Protein AF-A0A2K0T8J7-F1 (afdb_monomer_lite)

Foldseek 3Di:
DEDEDDLPLVVDPDFSLVVQADADDPVRQVVCCVVDSSSVVVLVVLVVQLPDPPDQEYEYAAAELADHPSLVDPSSLNSLCNHQYYEAEHHWDQGPVRDILQNRVNSLVSQQCCCVRHFQSNQNYAYYHYEYPAQAPPPPPGDGSARNADPNTNPNYNYYHYHSYDHDPPDPVNVVVVVPD

Radius of gyration: 16.44 Å; chains: 1; bounding box: 44×27×53 Å

Secondary structure (DSSP, 8-state):
--------TTS--S-HHHHHHS---HHHHHHHHHH-HHHHHHHHHHHHHHT-TT--EEEEEEE-S---GGGGSHHHHHHHHT-SEEEEEE---B-TT--BTTT-HHHHHHHHTHHHHTGGG-TT--EEEEEEEEEET--TTS--------TTS-TT--EEEEEEE---TT-TTGGGGGG--

Structure (mmCIF, N/CA/C/O backbone):
data_AF-A0A2K0T8J7-F1
#
_entry.id   AF-A0A2K0T8J7-F1
#
loop_
_atom_site.group_PDB
_atom_site.id
_atom_site.type_symbol
_atom_site.label_atom_id
_atom_site.label_alt_id
_atom_site.label_comp_id
_atom_site.label_asym_id
_atom_site.label_entity_id
_atom_site.label_seq_id
_atom_site.pdbx_PDB_ins_code
_atom_site.Cartn_x
_atom_site.Cartn_y
_atom_site.Cartn_z
_atom_site.occupancy
_atom_site.B_iso_or_equiv
_atom_site.auth_seq_id
_atom_site.auth_comp_id
_atom_site.auth_asym_id
_atom_site.auth_atom_id
_atom_site.pdbx_PDB_model_num
ATOM 1 N N . MET A 1 1 ? -17.590 -6.851 2.087 1.00 58.91 1 MET A N 1
ATOM 2 C CA . MET A 1 1 ? -17.240 -7.200 0.693 1.00 58.91 1 MET A CA 1
ATOM 3 C C . MET A 1 1 ? -15.739 -7.366 0.656 1.00 58.91 1 MET A C 1
ATOM 5 O O . MET A 1 1 ? -15.063 -6.436 1.070 1.00 58.91 1 MET A O 1
ATOM 9 N N . ARG A 1 2 ? -15.251 -8.532 0.229 1.00 66.31 2 ARG A N 1
ATOM 10 C CA . ARG A 1 2 ? -13.823 -8.824 0.093 1.00 66.31 2 ARG A CA 1
ATOM 11 C C . ARG A 1 2 ? -13.430 -8.628 -1.365 1.00 66.31 2 ARG A C 1
ATOM 13 O O . ARG A 1 2 ? -14.074 -9.196 -2.243 1.00 66.31 2 ARG A O 1
ATOM 20 N N . LEU A 1 3 ? -12.403 -7.827 -1.603 1.00 68.12 3 LEU A N 1
ATOM 21 C CA . LEU A 1 3 ? -11.823 -7.599 -2.923 1.00 68.12 3 LEU A CA 1
ATOM 22 C C . LEU A 1 3 ? -10.446 -8.258 -2.955 1.00 68.12 3 LEU A C 1
ATOM 24 O O . LEU A 1 3 ? -9.756 -8.203 -1.942 1.00 68.12 3 LEU A O 1
ATOM 28 N N . LYS A 1 4 ? -10.096 -8.899 -4.074 1.00 72.56 4 LYS A N 1
ATOM 29 C CA . LYS A 1 4 ? -8.787 -9.503 -4.361 1.00 72.56 4 LYS A CA 1
ATOM 30 C C . LYS A 1 4 ? -8.375 -9.062 -5.764 1.00 72.56 4 LYS A C 1
ATOM 32 O O . LYS A 1 4 ? -9.218 -9.077 -6.660 1.00 72.56 4 LYS A O 1
ATOM 37 N N . PHE A 1 5 ? -7.109 -8.702 -5.939 1.00 69.31 5 PHE A N 1
ATOM 38 C CA . PHE A 1 5 ? -6.551 -8.241 -7.210 1.00 69.31 5 PHE A CA 1
ATOM 39 C C . PHE A 1 5 ? -5.360 -9.099 -7.624 1.00 69.31 5 PHE A C 1
ATOM 41 O O . PHE A 1 5 ? -4.744 -9.739 -6.780 1.00 69.31 5 PHE A O 1
ATOM 48 N N . ASP A 1 6 ? -5.093 -9.098 -8.924 1.00 73.31 6 ASP A N 1
ATOM 49 C CA . ASP A 1 6 ? -3.909 -9.648 -9.575 1.00 73.31 6 ASP A CA 1
ATOM 50 C C . ASP A 1 6 ? -3.583 -8.690 -10.732 1.00 73.31 6 ASP A C 1
ATOM 52 O O . ASP A 1 6 ? -4.465 -8.351 -11.529 1.00 73.31 6 ASP A O 1
ATOM 56 N N . PHE A 1 7 ? -2.352 -8.182 -10.770 1.00 75.12 7 PHE A N 1
ATOM 57 C CA . PHE A 1 7 ? -1.912 -7.183 -11.747 1.00 75.12 7 PHE A CA 1
ATOM 58 C C . PHE A 1 7 ? -1.086 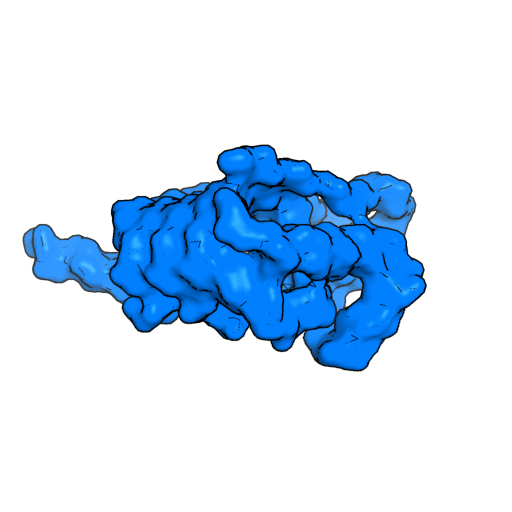-7.779 -12.900 1.00 75.12 7 PHE A C 1
ATOM 60 O O . PHE A 1 7 ? -0.594 -7.016 -13.735 1.00 75.12 7 PHE A O 1
ATOM 67 N N . GLY A 1 8 ? -0.950 -9.110 -12.984 1.00 68.88 8 GLY A N 1
ATOM 68 C CA . GLY A 1 8 ? -0.326 -9.810 -14.116 1.00 68.88 8 GLY A CA 1
ATOM 69 C C . GLY A 1 8 ? 1.159 -9.496 -14.311 1.00 68.88 8 GLY A C 1
ATOM 70 O O . GLY A 1 8 ? 1.627 -9.369 -15.448 1.00 68.88 8 GLY A O 1
ATOM 71 N N . LEU A 1 9 ? 1.890 -9.312 -13.207 1.00 69.75 9 LEU A N 1
ATOM 72 C CA . LEU A 1 9 ? 3.314 -8.948 -13.198 1.00 69.75 9 LEU A CA 1
ATOM 73 C C . LEU A 1 9 ? 4.238 -10.049 -13.748 1.00 69.75 9 LEU A C 1
ATOM 75 O O . LEU A 1 9 ? 5.355 -9.756 -14.162 1.00 69.75 9 LEU A O 1
ATOM 79 N N . ASP A 1 10 ? 3.763 -11.290 -13.788 1.00 60.19 10 ASP A N 1
ATOM 80 C CA . ASP A 1 10 ? 4.442 -12.494 -14.280 1.00 60.19 10 ASP A CA 1
ATOM 81 C C . ASP A 1 10 ? 4.351 -12.684 -15.809 1.00 60.19 10 ASP A C 1
ATOM 83 O O . ASP A 1 10 ? 5.015 -13.548 -16.384 1.00 60.19 10 ASP A O 1
ATOM 87 N N . SER A 1 11 ? 3.537 -11.874 -16.494 1.00 55.16 11 SER A N 1
ATOM 88 C CA . SER A 1 11 ? 3.221 -12.052 -17.919 1.00 55.16 11 SER A CA 1
ATOM 89 C C . SER A 1 11 ? 4.230 -11.426 -18.895 1.00 55.16 11 SER A C 1
ATOM 91 O O . SER A 1 11 ? 4.108 -11.609 -20.112 1.00 55.16 11 SER A O 1
ATOM 93 N N . VAL A 1 12 ? 5.231 -10.693 -18.398 1.00 54.09 12 VAL A N 1
ATOM 94 C CA . VAL A 1 12 ? 6.201 -9.955 -19.222 1.00 54.09 12 VAL A CA 1
ATOM 95 C C . VAL A 1 12 ? 7.562 -10.649 -19.159 1.00 54.09 12 VAL A C 1
ATOM 97 O O . VAL A 1 12 ? 8.096 -10.868 -18.082 1.00 54.09 12 VAL A O 1
ATOM 100 N N . ARG A 1 13 ? 8.136 -10.988 -20.322 1.00 51.84 13 ARG A N 1
ATOM 101 C CA . ARG A 1 13 ? 9.431 -11.692 -20.477 1.00 51.84 13 ARG A CA 1
ATOM 102 C C . ARG A 1 13 ? 10.669 -10.904 -20.005 1.00 51.84 13 ARG A C 1
ATOM 104 O O . ARG A 1 13 ? 11.780 -11.388 -20.200 1.00 51.84 13 ARG A O 1
ATOM 111 N N . ASP A 1 14 ? 10.484 -9.714 -19.448 1.00 57.31 14 ASP A N 1
ATOM 112 C CA . ASP A 1 14 ? 11.571 -8.823 -19.049 1.00 57.31 14 ASP A CA 1
ATOM 113 C C . ASP A 1 14 ? 12.028 -9.129 -17.616 1.00 57.31 14 ASP A C 1
ATOM 115 O O . ASP A 1 14 ? 11.267 -9.673 -16.814 1.00 57.31 14 ASP A O 1
ATOM 119 N N . GLU A 1 15 ? 13.268 -8.758 -17.285 1.00 68.50 15 GLU A N 1
ATOM 120 C CA . GLU A 1 15 ? 13.783 -8.756 -15.912 1.00 68.50 15 GLU A CA 1
ATOM 121 C C . GLU A 1 15 ? 12.819 -7.970 -15.013 1.00 68.50 15 GLU A C 1
ATOM 123 O O . GLU A 1 15 ? 12.751 -6.740 -15.056 1.00 68.50 15 GLU A O 1
ATOM 128 N N . VAL A 1 16 ? 12.019 -8.690 -14.217 1.00 77.19 16 VAL A N 1
ATOM 129 C CA . VAL A 1 16 ? 10.966 -8.108 -13.369 1.00 77.19 16 VAL A CA 1
ATOM 130 C C . VAL A 1 16 ? 11.540 -7.004 -12.480 1.00 77.19 16 VAL A C 1
ATOM 132 O O . VAL A 1 16 ? 10.884 -5.980 -12.282 1.00 77.19 16 VAL A O 1
ATOM 135 N N . SER A 1 17 ? 12.788 -7.159 -12.037 1.00 78.25 17 SER A N 1
ATOM 136 C CA . SER A 1 17 ? 13.547 -6.182 -11.256 1.00 78.25 17 SER A CA 1
ATOM 137 C C . SER A 1 17 ? 13.630 -4.794 -11.895 1.00 78.25 17 SER A C 1
ATOM 139 O O . SER A 1 17 ? 13.568 -3.803 -11.166 1.00 78.25 17 SER A O 1
ATOM 141 N N . VAL A 1 18 ? 13.661 -4.675 -13.226 1.00 83.62 18 VAL A N 1
ATOM 142 C CA . VAL A 1 18 ? 13.712 -3.386 -13.943 1.00 83.62 18 VAL A CA 1
ATOM 143 C C . VAL A 1 18 ? 12.473 -2.542 -13.653 1.00 83.62 18 VAL A C 1
ATOM 145 O O . VAL A 1 18 ? 12.560 -1.323 -13.501 1.00 83.62 18 VAL A O 1
ATOM 148 N N . ASN A 1 19 ? 11.309 -3.177 -13.493 1.00 85.19 19 ASN A N 1
ATOM 149 C CA . ASN A 1 19 ? 10.086 -2.472 -13.108 1.00 85.19 19 ASN A CA 1
ATOM 150 C C . ASN A 1 19 ? 10.176 -1.887 -11.692 1.00 85.19 19 ASN A C 1
ATOM 152 O O . ASN A 1 19 ? 9.472 -0.927 -11.374 1.00 85.19 19 ASN A O 1
ATOM 156 N N . PHE A 1 20 ? 11.040 -2.451 -10.848 1.00 88.00 20 PHE A N 1
ATOM 157 C CA . PHE A 1 20 ? 11.140 -2.163 -9.423 1.00 88.00 20 PHE A CA 1
ATOM 158 C C . PHE A 1 20 ? 12.422 -1.434 -9.002 1.00 88.00 20 PHE A C 1
ATOM 160 O O . PHE A 1 20 ? 12.487 -0.948 -7.873 1.00 88.00 20 PHE A O 1
ATOM 167 N N . GLY A 1 21 ? 13.391 -1.288 -9.906 1.00 85.00 21 GLY A N 1
ATOM 168 C CA . GLY A 1 21 ? 14.712 -0.732 -9.618 1.00 85.00 21 GLY A CA 1
ATOM 169 C C . GLY A 1 21 ? 14.682 0.728 -9.179 1.00 85.00 21 GLY A C 1
ATOM 170 O O . GLY A 1 21 ? 15.250 1.055 -8.144 1.00 85.00 21 GLY A O 1
ATOM 171 N N . ASP A 1 22 ? 13.970 1.592 -9.903 1.00 87.94 22 ASP A N 1
ATOM 172 C CA . ASP A 1 22 ? 14.068 3.039 -9.689 1.00 87.94 22 ASP A CA 1
ATOM 173 C C . ASP A 1 22 ? 13.095 3.588 -8.634 1.00 87.94 22 ASP A C 1
ATOM 175 O O . ASP A 1 22 ? 11.943 3.150 -8.511 1.00 87.94 22 ASP A O 1
ATOM 179 N N . VAL A 1 23 ? 13.553 4.614 -7.909 1.00 90.19 23 VAL A N 1
ATOM 180 C CA . VAL A 1 23 ? 12.692 5.510 -7.124 1.00 90.19 23 VAL A CA 1
ATOM 181 C C . VAL A 1 23 ? 12.028 6.500 -8.077 1.00 90.19 23 VAL A C 1
ATOM 183 O O . VAL A 1 23 ? 12.697 7.121 -8.900 1.00 90.19 23 VAL A O 1
ATOM 186 N N . GLU A 1 24 ? 10.712 6.656 -7.965 1.00 91.44 24 GLU A N 1
ATOM 187 C CA . GLU A 1 24 ? 9.910 7.421 -8.921 1.00 91.44 24 GLU A CA 1
ATOM 188 C C . GLU A 1 24 ? 9.350 8.689 -8.268 1.00 91.44 24 GLU A C 1
ATOM 190 O O . GLU A 1 24 ? 8.818 8.642 -7.157 1.00 91.44 24 GLU A O 1
ATOM 195 N N . ASP A 1 25 ? 9.440 9.818 -8.971 1.00 91.38 25 ASP A N 1
ATOM 196 C CA . ASP A 1 25 ? 8.676 11.022 -8.642 1.00 91.38 25 ASP A CA 1
ATOM 197 C C . ASP A 1 25 ? 7.309 11.025 -9.352 1.00 91.38 25 ASP A C 1
ATOM 199 O O . ASP A 1 25 ? 6.982 10.128 -10.130 1.00 91.38 25 ASP A O 1
ATOM 203 N N . ALA A 1 26 ? 6.497 12.057 -9.107 1.00 90.50 26 ALA A N 1
ATOM 204 C CA . ALA A 1 26 ? 5.161 12.166 -9.694 1.00 90.50 26 ALA A CA 1
ATOM 205 C C . ALA A 1 26 ? 5.154 12.168 -11.239 1.00 90.50 26 ALA A C 1
ATOM 207 O O . ALA A 1 26 ? 4.234 11.610 -11.841 1.00 90.50 26 ALA A O 1
ATOM 208 N N . ASN A 1 27 ? 6.167 12.757 -11.886 1.00 91.88 27 ASN A N 1
ATOM 209 C CA . ASN A 1 27 ? 6.261 12.789 -13.348 1.00 91.88 27 ASN A CA 1
ATOM 210 C C . ASN A 1 27 ? 6.603 11.400 -13.892 1.00 91.88 27 ASN A C 1
ATOM 212 O O . ASN A 1 27 ? 6.000 10.950 -14.869 1.00 91.88 27 ASN A O 1
ATOM 216 N N . VAL A 1 28 ? 7.543 10.709 -13.242 1.00 93.44 28 VAL A N 1
ATOM 217 C CA . VAL A 1 28 ? 7.940 9.344 -13.607 1.00 93.44 28 VAL A CA 1
ATOM 218 C C . VAL A 1 28 ? 6.775 8.378 -13.416 1.00 93.44 28 VAL A C 1
ATOM 220 O O . VAL A 1 28 ? 6.496 7.596 -14.324 1.00 93.44 28 VAL A O 1
ATOM 223 N N . ILE A 1 29 ? 6.046 8.471 -12.299 1.00 94.31 29 ILE A N 1
ATOM 224 C CA . ILE A 1 29 ? 4.851 7.653 -12.041 1.00 94.31 29 ILE A CA 1
ATOM 225 C C . ILE A 1 29 ? 3.846 7.813 -13.187 1.00 94.31 29 ILE A C 1
ATOM 227 O O . ILE A 1 29 ? 3.443 6.817 -13.788 1.00 94.31 29 ILE A O 1
ATOM 231 N N . GLY A 1 30 ? 3.497 9.054 -13.546 1.00 94.00 30 GLY A N 1
ATOM 232 C CA . GLY A 1 30 ? 2.554 9.321 -14.634 1.00 94.00 30 GLY A CA 1
ATOM 233 C C . GLY A 1 30 ? 3.038 8.794 -15.989 1.00 94.00 30 GLY A C 1
ATOM 234 O O . GLY A 1 30 ? 2.260 8.211 -16.744 1.00 94.00 30 GLY A O 1
ATOM 235 N N . ALA A 1 31 ? 4.333 8.925 -16.292 1.00 94.00 31 ALA A N 1
ATOM 236 C CA . ALA A 1 31 ? 4.909 8.365 -17.513 1.00 94.00 31 ALA A CA 1
ATOM 237 C C . ALA A 1 31 ? 4.844 6.826 -17.531 1.00 94.00 31 ALA A C 1
ATOM 239 O O . ALA A 1 31 ? 4.488 6.238 -18.553 1.00 94.00 31 ALA A O 1
ATOM 240 N N . LYS A 1 32 ? 5.135 6.164 -16.404 1.00 92.94 32 LYS A N 1
ATOM 241 C CA . LYS A 1 32 ? 5.083 4.699 -16.274 1.00 92.94 32 LYS A CA 1
ATOM 242 C C . LYS A 1 32 ? 3.660 4.154 -16.381 1.00 92.94 32 LYS A C 1
ATOM 244 O O . LYS A 1 32 ? 3.469 3.113 -17.005 1.00 92.94 32 LYS A O 1
ATOM 249 N N . GLU A 1 33 ? 2.673 4.860 -15.837 1.00 94.88 33 GLU A N 1
ATOM 250 C CA . GLU A 1 33 ? 1.248 4.535 -15.998 1.00 94.88 33 GLU A CA 1
ATOM 251 C C . GLU A 1 33 ? 0.798 4.576 -17.463 1.00 94.88 33 GLU A C 1
ATOM 253 O O . GLU A 1 33 ? -0.004 3.744 -17.868 1.00 94.88 33 GLU A O 1
ATOM 258 N N . LEU A 1 34 ? 1.347 5.480 -18.282 1.00 92.88 34 LEU A N 1
ATOM 259 C CA . LEU A 1 34 ? 1.056 5.532 -19.721 1.00 92.88 34 LEU A CA 1
ATOM 260 C C . LEU A 1 34 ? 1.787 4.444 -20.523 1.00 92.88 34 LEU A C 1
ATOM 262 O O . LEU A 1 34 ? 1.300 4.012 -21.566 1.00 92.88 34 LEU A O 1
ATOM 266 N N . GLN A 1 35 ? 2.969 4.028 -20.067 1.00 90.38 35 GLN A N 1
ATOM 267 C CA . GLN A 1 35 ? 3.840 3.097 -20.792 1.00 90.38 35 GLN A CA 1
ATOM 268 C C . GLN A 1 35 ? 3.531 1.624 -20.502 1.00 90.38 35 GLN A C 1
ATOM 270 O O . GLN A 1 35 ? 3.642 0.786 -21.397 1.00 90.38 35 GLN A O 1
ATOM 275 N N . HIS A 1 36 ? 3.152 1.291 -19.266 1.00 88.06 36 HIS A N 1
ATOM 276 C CA . HIS A 1 36 ? 3.026 -0.093 -18.814 1.00 88.06 36 HIS A CA 1
ATOM 277 C C . HIS A 1 36 ? 1.580 -0.428 -18.436 1.00 88.06 36 HIS A C 1
ATOM 279 O O . HIS A 1 36 ? 1.002 0.163 -17.527 1.00 88.06 36 HIS A O 1
ATOM 285 N N . LYS A 1 37 ? 1.012 -1.452 -19.087 1.00 88.62 37 LYS A N 1
ATOM 286 C CA . LYS A 1 37 ? -0.389 -1.868 -18.884 1.00 88.62 37 LYS A CA 1
ATOM 287 C C . LYS A 1 37 ? -0.721 -2.203 -17.430 1.00 88.62 37 LYS A C 1
ATOM 289 O O . LYS A 1 37 ? -1.779 -1.818 -16.950 1.00 88.62 37 LYS A O 1
ATOM 294 N N . TRP A 1 38 ? 0.179 -2.886 -16.725 1.00 88.44 38 TRP A N 1
ATOM 295 C CA . TRP A 1 38 ? -0.035 -3.244 -15.322 1.00 88.44 38 TRP A CA 1
ATOM 296 C C . TRP A 1 38 ? -0.070 -2.005 -14.409 1.00 88.44 38 TRP A C 1
ATOM 298 O O . TRP A 1 38 ? -0.843 -1.970 -13.456 1.00 88.44 38 TRP A O 1
ATOM 308 N N . ARG A 1 39 ? 0.705 -0.953 -14.729 1.00 91.69 39 ARG A N 1
ATOM 309 C CA . ARG A 1 39 ? 0.694 0.329 -14.001 1.00 91.69 39 ARG A CA 1
ATOM 310 C C . ARG A 1 39 ? -0.625 1.065 -14.223 1.00 91.69 39 ARG A C 1
ATOM 312 O O . ARG A 1 39 ? -1.218 1.529 -13.254 1.00 91.69 39 ARG A O 1
ATOM 319 N N . ALA A 1 40 ? -1.092 1.123 -15.473 1.00 92.56 40 ALA A N 1
ATOM 320 C CA . ALA A 1 40 ? -2.402 1.682 -15.810 1.00 92.56 40 ALA A CA 1
ATOM 321 C C . ALA A 1 40 ? -3.527 0.946 -15.068 1.00 92.56 40 ALA A C 1
ATOM 323 O O . ALA A 1 40 ? -4.330 1.574 -14.387 1.00 92.56 40 ALA A O 1
ATOM 324 N N . LEU A 1 41 ? -3.523 -0.390 -15.112 1.00 91.81 41 LEU A N 1
ATOM 325 C CA . LEU A 1 41 ? -4.517 -1.215 -14.428 1.00 91.81 41 LEU A CA 1
ATOM 326 C C . LEU A 1 41 ? -4.496 -1.000 -12.910 1.00 91.81 41 LEU A C 1
ATOM 328 O O . LEU A 1 41 ? -5.551 -0.885 -12.288 1.00 91.81 41 LEU A O 1
ATOM 332 N N . MET A 1 42 ? -3.305 -0.923 -12.312 1.00 92.50 42 MET A N 1
ATOM 333 C CA . MET A 1 42 ? -3.142 -0.631 -10.890 1.00 92.50 42 MET A CA 1
ATOM 334 C C . MET A 1 42 ? -3.770 0.716 -10.530 1.00 92.50 42 MET A C 1
ATOM 336 O O . MET A 1 42 ? -4.579 0.778 -9.606 1.00 92.50 42 MET A O 1
ATOM 340 N N . LYS A 1 43 ? -3.470 1.772 -11.290 1.00 95.50 43 LYS A N 1
ATOM 341 C CA . LYS A 1 43 ? -4.079 3.094 -11.112 1.00 95.50 43 LYS A CA 1
ATOM 342 C C . LYS A 1 43 ? -5.604 3.048 -11.220 1.00 95.50 43 LYS A C 1
ATOM 344 O O . LYS A 1 43 ? -6.287 3.470 -10.291 1.00 95.50 43 LYS A O 1
ATOM 349 N N . GLU A 1 44 ? -6.127 2.528 -12.328 1.00 94.75 44 GLU A N 1
ATOM 350 C CA . GLU A 1 44 ? -7.567 2.482 -12.613 1.00 94.75 44 GLU A CA 1
ATOM 351 C C . GLU A 1 44 ? -8.326 1.697 -11.539 1.00 94.75 44 GLU A C 1
ATOM 353 O O . GLU A 1 44 ? -9.405 2.100 -11.105 1.00 94.75 44 GLU A O 1
ATOM 358 N N . THR A 1 45 ? -7.729 0.607 -11.050 1.00 92.75 45 THR A N 1
ATOM 359 C CA . THR A 1 45 ? -8.268 -0.177 -9.935 1.00 92.75 45 THR A CA 1
ATOM 360 C C . THR A 1 45 ? -8.420 0.687 -8.688 1.00 92.75 45 THR A C 1
ATOM 362 O O . THR A 1 45 ? -9.485 0.702 -8.071 1.00 92.75 45 THR A O 1
ATOM 365 N N . TRP A 1 46 ? -7.386 1.444 -8.320 1.00 94.19 46 TRP A N 1
ATOM 366 C CA . TRP A 1 46 ? -7.439 2.308 -7.145 1.00 94.19 46 TRP A CA 1
ATOM 367 C C . TRP A 1 46 ? -8.412 3.472 -7.300 1.00 94.19 46 TRP A C 1
ATOM 369 O O . TRP A 1 46 ? -9.131 3.777 -6.351 1.00 94.19 46 TRP A O 1
ATOM 379 N N . GLU A 1 47 ? -8.499 4.076 -8.483 1.00 95.50 47 GLU A N 1
ATOM 380 C CA . GLU A 1 47 ? -9.481 5.125 -8.782 1.00 95.50 47 GLU A CA 1
ATOM 381 C C . GLU A 1 47 ? -10.920 4.592 -8.685 1.00 95.50 47 GLU A C 1
ATOM 383 O O . GLU A 1 47 ? -11.780 5.224 -8.065 1.00 95.50 47 GLU A O 1
ATOM 388 N N . ALA A 1 48 ? -11.179 3.391 -9.211 1.00 93.31 48 ALA A N 1
ATOM 389 C CA . ALA A 1 48 ? -12.482 2.736 -9.126 1.00 93.31 48 ALA A CA 1
ATOM 390 C C . ALA A 1 48 ? -12.849 2.310 -7.694 1.00 93.31 48 ALA A C 1
ATOM 392 O O . ALA A 1 48 ? -14.021 2.326 -7.313 1.00 93.31 48 ALA A O 1
ATOM 393 N N . LEU A 1 49 ? -11.867 1.938 -6.872 1.00 92.00 49 LEU A N 1
ATOM 394 C CA . LEU A 1 49 ? -12.102 1.627 -5.462 1.00 92.00 49 LEU A CA 1
ATOM 395 C C . LEU A 1 49 ? -12.322 2.868 -4.615 1.00 92.00 49 LEU A C 1
ATOM 397 O O . LEU A 1 49 ? -13.133 2.833 -3.691 1.00 92.00 49 LEU A O 1
ATOM 401 N N . ALA A 1 50 ? -11.620 3.955 -4.920 1.00 94.19 50 ALA A N 1
ATOM 402 C CA . ALA A 1 50 ? -11.667 5.187 -4.148 1.00 94.19 50 ALA A CA 1
ATOM 403 C C . ALA A 1 50 ? -13.070 5.814 -4.105 1.00 94.19 50 ALA A C 1
ATOM 405 O O . ALA A 1 50 ? -13.427 6.477 -3.136 1.00 94.19 50 ALA A O 1
ATOM 406 N N . ILE A 1 51 ? -13.895 5.558 -5.122 1.00 92.50 51 ILE A N 1
ATOM 407 C CA . ILE A 1 51 ? -15.297 5.997 -5.162 1.00 92.50 51 ILE A CA 1
ATOM 408 C C . ILE A 1 51 ? -16.251 5.072 -4.385 1.00 92.50 51 ILE A C 1
ATOM 410 O O . ILE A 1 51 ? -17.426 5.401 -4.211 1.00 92.50 51 ILE A O 1
ATOM 414 N N . ASN A 1 52 ? -15.787 3.911 -3.915 1.00 87.88 52 ASN A N 1
ATOM 415 C CA . ASN A 1 52 ? -16.620 2.954 -3.196 1.00 87.88 52 ASN A CA 1
ATOM 416 C C . ASN A 1 52 ? -16.652 3.253 -1.691 1.00 87.88 52 ASN A C 1
ATOM 418 O O . ASN A 1 52 ? -15.724 2.949 -0.945 1.00 87.88 52 ASN A O 1
ATOM 422 N N . THR A 1 53 ? -17.780 3.769 -1.214 1.00 85.75 53 THR A N 1
ATOM 423 C CA . THR A 1 53 ? -17.981 4.169 0.191 1.00 85.75 53 THR A CA 1
ATOM 424 C C . THR A 1 53 ? -18.376 3.022 1.130 1.00 85.75 53 THR A C 1
ATOM 426 O O . THR A 1 53 ? -18.551 3.215 2.337 1.00 85.75 53 THR A O 1
ATOM 429 N N . SER A 1 54 ? -18.546 1.806 0.603 1.00 90.19 54 SER A N 1
ATOM 430 C CA . SER A 1 54 ? -19.044 0.645 1.357 1.00 90.19 54 SER A CA 1
ATOM 431 C C . SER A 1 54 ? -17.959 -0.375 1.702 1.00 90.19 54 SER A C 1
ATOM 433 O O . SER A 1 54 ? -18.208 -1.306 2.470 1.00 90.19 54 SER A O 1
ATOM 435 N N . VAL A 1 55 ? -16.752 -0.234 1.150 1.00 91.06 55 VAL A N 1
ATOM 436 C CA . VAL A 1 55 ? -15.633 -1.131 1.464 1.00 91.06 55 VAL A CA 1
ATOM 437 C C . VAL A 1 55 ? -15.169 -0.880 2.900 1.00 91.06 55 VAL A C 1
ATOM 439 O O . VAL A 1 55 ? -14.938 0.257 3.307 1.00 91.06 55 VAL A O 1
ATOM 442 N N . ARG A 1 56 ? -15.057 -1.960 3.676 1.00 94.25 56 ARG A N 1
ATOM 443 C CA . ARG A 1 56 ? -14.523 -1.959 5.052 1.00 94.25 56 ARG A CA 1
ATOM 444 C C . ARG A 1 56 ? -13.344 -2.910 5.231 1.00 94.25 56 ARG A C 1
ATOM 446 O O . ARG A 1 56 ? -12.596 -2.772 6.188 1.00 94.25 56 ARG A O 1
ATOM 453 N N . GLU A 1 57 ? -13.181 -3.856 4.314 1.00 95.12 57 GLU A N 1
ATOM 454 C CA . GLU A 1 57 ? -12.105 -4.837 4.321 1.00 95.12 57 GLU A CA 1
ATOM 455 C C . GLU A 1 57 ? -11.424 -4.829 2.955 1.00 95.12 57 GLU A C 1
ATOM 457 O O . GLU A 1 57 ? -12.096 -4.911 1.922 1.00 95.12 57 GLU A O 1
ATOM 462 N N . LEU A 1 58 ? -10.097 -4.738 2.962 1.00 92.75 58 LEU A N 1
ATOM 463 C CA . LEU A 1 58 ? -9.274 -4.764 1.761 1.00 92.75 58 LEU A CA 1
ATOM 464 C C . LEU A 1 58 ? -8.241 -5.888 1.858 1.00 92.75 58 LEU A C 1
ATOM 466 O O . LEU A 1 58 ? -7.466 -5.928 2.809 1.00 92.75 58 LEU A O 1
ATOM 470 N N . ILE A 1 59 ? -8.213 -6.790 0.875 1.00 91.62 59 ILE A N 1
ATOM 471 C CA . ILE A 1 59 ? -7.234 -7.880 0.813 1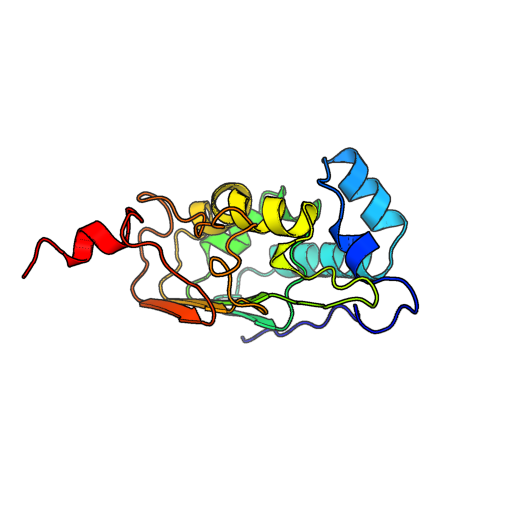.00 91.62 59 ILE A CA 1
ATOM 472 C C . ILE A 1 59 ? -6.497 -7.790 -0.519 1.00 91.62 59 ILE A C 1
ATOM 474 O O . ILE A 1 59 ? -7.051 -8.050 -1.582 1.00 91.62 59 ILE A O 1
ATOM 478 N N . LEU A 1 60 ? -5.235 -7.393 -0.459 1.00 87.19 60 LEU A N 1
ATOM 479 C CA . LEU A 1 60 ? -4.380 -7.288 -1.631 1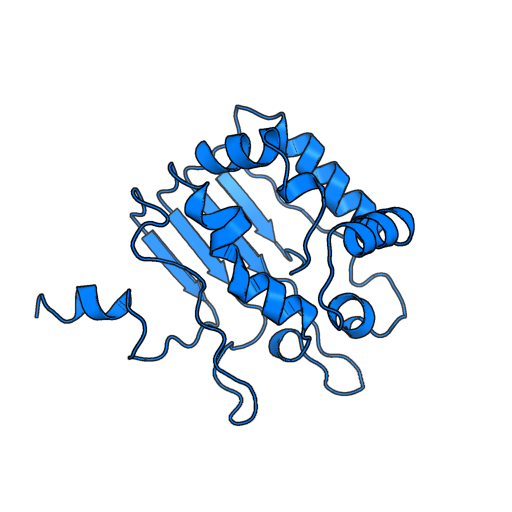.00 87.19 60 LEU A CA 1
ATOM 480 C C . LEU A 1 60 ? -3.452 -8.488 -1.625 1.00 87.19 60 LEU A C 1
ATOM 482 O O . LEU A 1 60 ? -2.509 -8.548 -0.836 1.00 87.19 60 LEU A O 1
ATOM 486 N N . ASP A 1 61 ? -3.765 -9.445 -2.487 1.00 84.19 61 ASP A N 1
ATOM 487 C CA . ASP A 1 61 ? -2.846 -10.519 -2.819 1.00 84.19 61 ASP A CA 1
ATOM 488 C C . ASP A 1 61 ? -1.906 -9.986 -3.903 1.00 84.19 61 ASP A C 1
ATOM 490 O O . ASP A 1 61 ? -2.371 -9.398 -4.872 1.00 84.19 61 ASP A O 1
ATOM 494 N N . GLU A 1 62 ? -0.596 -10.125 -3.699 1.00 85.25 62 GLU A N 1
ATOM 495 C CA . GLU A 1 62 ? 0.433 -9.680 -4.650 1.00 85.25 62 GLU A CA 1
ATOM 496 C C . GLU A 1 62 ? 0.400 -8.170 -4.957 1.00 85.25 62 GLU A C 1
ATOM 498 O O . GLU A 1 62 ? 0.519 -7.735 -6.101 1.00 85.25 62 GLU A O 1
ATOM 503 N N . LEU A 1 63 ? 0.274 -7.339 -3.914 1.00 88.50 63 LEU A N 1
ATOM 504 C CA . LEU A 1 63 ? 0.385 -5.883 -4.027 1.00 88.50 63 LEU A CA 1
ATOM 505 C C . LEU A 1 63 ? 1.763 -5.499 -4.600 1.00 88.50 63 LEU A C 1
ATOM 507 O O . LEU A 1 63 ? 2.770 -5.720 -3.918 1.00 88.50 63 LEU A O 1
ATOM 511 N N . PRO A 1 64 ? 1.835 -4.857 -5.781 1.00 89.94 64 PRO A N 1
ATOM 512 C CA . PRO A 1 64 ? 3.096 -4.377 -6.323 1.00 89.94 64 PRO A CA 1
ATOM 513 C C . PRO A 1 64 ? 3.623 -3.233 -5.444 1.00 89.94 64 PRO A C 1
ATOM 515 O O . PRO A 1 64 ? 2.901 -2.247 -5.259 1.00 89.94 64 PRO A O 1
ATOM 518 N N . PRO A 1 65 ? 4.858 -3.302 -4.913 1.00 89.50 65 PRO A N 1
ATOM 519 C CA . PRO A 1 65 ? 5.441 -2.243 -4.084 1.00 89.50 65 PRO A CA 1
ATOM 520 C C . PRO A 1 65 ? 5.907 -1.048 -4.937 1.00 89.50 65 PRO A C 1
ATOM 522 O O . PRO A 1 65 ? 7.092 -0.722 -5.015 1.00 89.50 65 PRO A O 1
ATOM 525 N N . LYS A 1 66 ? 4.955 -0.396 -5.612 1.00 91.62 66 LYS A N 1
ATOM 526 C CA . LYS A 1 66 ? 5.154 0.796 -6.442 1.00 91.62 66 LYS A CA 1
ATOM 527 C C . LYS A 1 66 ? 4.030 1.806 -6.262 1.00 91.62 66 LYS A C 1
ATOM 529 O O . LYS A 1 66 ? 2.867 1.458 -6.067 1.00 91.62 66 LYS A O 1
ATOM 534 N N . TRP A 1 67 ? 4.378 3.083 -6.374 1.00 93.06 67 TRP A N 1
ATOM 535 C CA . TRP A 1 67 ? 3.432 4.191 -6.237 1.00 93.06 67 TRP A CA 1
ATOM 536 C C . TRP A 1 67 ? 2.532 4.331 -7.456 1.00 93.06 67 TRP A C 1
ATOM 538 O O . TRP A 1 67 ? 2.957 4.017 -8.549 1.00 93.06 67 TRP A O 1
ATOM 548 N N . THR A 1 68 ? 1.314 4.831 -7.318 1.00 94.31 68 THR A N 1
ATOM 549 C CA . THR A 1 68 ? 0.485 5.276 -8.451 1.00 94.31 68 THR A CA 1
ATOM 550 C C . THR A 1 68 ? -0.021 6.681 -8.161 1.00 94.31 68 THR A C 1
ATOM 552 O O . THR A 1 68 ? -0.153 7.062 -6.994 1.00 94.31 68 THR A O 1
ATOM 555 N N . SER A 1 69 ? -0.329 7.455 -9.202 1.00 96.19 69 SER A N 1
ATOM 556 C CA . SER A 1 69 ? -0.930 8.778 -9.065 1.00 96.19 69 SER A CA 1
ATOM 557 C C . SER A 1 69 ? -2.222 8.733 -8.243 1.00 96.19 69 SER A C 1
ATOM 559 O O . SER A 1 69 ? -2.522 9.691 -7.533 1.00 96.19 69 SER A O 1
ATOM 561 N N . ALA A 1 70 ? -2.957 7.612 -8.281 1.00 96.06 70 ALA A N 1
ATOM 562 C CA . ALA A 1 70 ? -4.197 7.424 -7.528 1.00 96.06 70 ALA A CA 1
ATOM 563 C C . ALA A 1 70 ? -4.005 7.591 -6.007 1.00 96.06 70 ALA A C 1
ATOM 565 O O . ALA A 1 70 ? -4.885 8.128 -5.331 1.00 96.06 70 ALA A O 1
ATOM 566 N N . TYR A 1 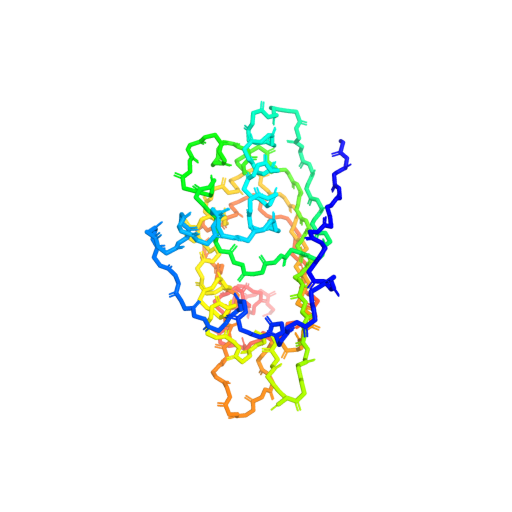71 ? -2.838 7.219 -5.469 1.00 94.81 71 TYR A N 1
ATOM 567 C CA . TYR A 1 71 ? -2.548 7.293 -4.031 1.00 94.81 71 TYR A CA 1
ATOM 568 C C . TYR A 1 71 ? -2.464 8.715 -3.476 1.00 94.81 71 TYR A C 1
ATOM 570 O O . TYR A 1 71 ? -2.606 8.930 -2.274 1.00 94.81 71 TYR A O 1
ATOM 578 N N . TYR A 1 72 ? -2.249 9.702 -4.344 1.00 94.38 72 TYR A N 1
ATOM 579 C CA . TYR A 1 72 ? -2.133 11.104 -3.949 1.00 94.38 72 TYR A CA 1
ATOM 580 C C . TYR A 1 72 ? -3.482 11.833 -3.945 1.00 94.38 72 TYR A C 1
ATOM 582 O O . TYR A 1 72 ? -3.533 13.021 -3.626 1.00 94.38 72 TYR A O 1
ATOM 590 N N . THR A 1 73 ? -4.568 11.140 -4.289 1.00 95.44 73 THR A N 1
ATOM 591 C CA . THR A 1 73 ? -5.900 11.732 -4.427 1.00 95.44 73 THR A CA 1
ATOM 592 C C . THR A 1 73 ? -6.679 11.709 -3.109 1.00 95.44 73 THR A C 1
ATOM 594 O O . THR A 1 73 ? -6.537 10.801 -2.287 1.00 95.44 73 THR A O 1
ATOM 597 N N . ASP A 1 74 ? -7.548 12.699 -2.904 1.00 95.94 74 ASP A N 1
ATOM 598 C CA . ASP A 1 74 ? -8.416 12.739 -1.722 1.00 95.94 74 ASP A CA 1
ATOM 599 C C . ASP A 1 74 ? -9.423 11.578 -1.652 1.00 95.94 74 ASP A C 1
ATOM 601 O O . ASP A 1 74 ? -9.585 11.027 -0.561 1.00 95.94 74 ASP A O 1
ATOM 605 N N . PRO A 1 75 ? -10.050 11.128 -2.761 1.00 96.31 75 PRO A N 1
ATOM 606 C CA . PRO A 1 75 ? -10.894 9.933 -2.748 1.00 96.31 75 PRO A CA 1
ATOM 607 C C . PRO A 1 75 ? -10.168 8.695 -2.214 1.00 96.31 75 PRO A C 1
ATOM 609 O O . PRO A 1 75 ? -10.726 7.942 -1.418 1.00 96.31 75 PRO A O 1
ATOM 612 N N . PHE A 1 76 ? -8.900 8.496 -2.588 1.00 95.75 76 PHE A N 1
ATOM 613 C CA . PHE A 1 76 ? -8.120 7.371 -2.078 1.00 95.75 76 PHE A CA 1
ATOM 614 C C . PHE A 1 76 ? -7.904 7.471 -0.562 1.00 95.75 76 PHE A C 1
ATOM 616 O O . PHE A 1 76 ? -8.110 6.500 0.164 1.00 95.75 76 PHE A O 1
ATOM 623 N N . ARG A 1 77 ? -7.578 8.662 -0.049 1.00 95.88 77 ARG A N 1
ATOM 624 C CA . ARG A 1 77 ? -7.443 8.892 1.401 1.00 95.88 77 ARG A CA 1
ATOM 625 C C . ARG A 1 77 ? -8.753 8.632 2.147 1.00 95.88 77 ARG A C 1
ATOM 627 O O . ARG A 1 77 ? -8.730 8.062 3.235 1.00 95.88 77 ARG A O 1
ATOM 634 N N . GLN A 1 78 ? -9.889 9.018 1.564 1.00 95.19 78 GLN A N 1
ATOM 635 C CA . GLN A 1 78 ? -11.212 8.736 2.128 1.00 95.19 78 GLN A CA 1
ATOM 636 C C . GLN A 1 78 ? -11.499 7.232 2.175 1.00 95.19 78 GLN A C 1
ATOM 638 O O . GLN A 1 78 ? -11.953 6.739 3.208 1.00 95.19 78 GLN A O 1
ATOM 643 N N . LEU A 1 79 ? -11.177 6.498 1.102 1.00 95.19 79 LEU A N 1
ATOM 644 C CA . LEU A 1 79 ? -11.251 5.036 1.078 1.00 95.19 79 LEU A CA 1
ATOM 645 C C . LEU A 1 79 ? -10.417 4.420 2.204 1.00 95.19 79 LEU A C 1
ATOM 647 O O . LEU A 1 79 ? -10.908 3.528 2.887 1.00 95.19 79 LEU A O 1
ATOM 651 N N . LEU A 1 80 ? -9.185 4.884 2.422 1.00 95.75 80 LEU A N 1
ATOM 652 C CA . LEU A 1 80 ? -8.341 4.360 3.497 1.00 95.75 80 LEU A CA 1
ATOM 653 C C . LEU A 1 80 ? -8.932 4.616 4.888 1.00 95.75 80 LEU A C 1
ATOM 655 O O . LEU A 1 80 ? -8.929 3.713 5.724 1.00 95.75 80 LEU A O 1
ATOM 659 N N . GLY A 1 81 ? -9.480 5.809 5.125 1.00 95.69 81 GLY A N 1
ATOM 660 C CA . GLY A 1 81 ? -10.033 6.197 6.427 1.00 95.69 81 GLY A CA 1
ATOM 661 C C . GLY A 1 81 ? -11.242 5.379 6.876 1.00 95.69 81 GLY A C 1
ATOM 662 O O . GLY A 1 81 ? -11.475 5.247 8.075 1.00 95.69 81 GLY A O 1
ATOM 663 N N . GLN A 1 82 ? -11.992 4.798 5.939 1.00 94.81 82 GLN A N 1
ATOM 664 C CA . GLN A 1 82 ? -13.152 3.952 6.247 1.00 94.81 82 GLN A CA 1
ATOM 665 C C . GLN A 1 82 ? -12.816 2.462 6.409 1.00 94.81 82 GLN A C 1
ATOM 667 O O . GLN A 1 82 ? -13.704 1.690 6.776 1.00 94.81 82 GLN A O 1
ATOM 672 N N . LEU A 1 83 ? -11.591 2.023 6.097 1.00 96.62 83 LEU A N 1
ATOM 673 C CA . LEU A 1 83 ? -11.216 0.617 6.254 1.00 96.62 83 LEU A CA 1
ATOM 674 C C . LEU A 1 83 ? -11.147 0.253 7.737 1.00 96.62 83 LEU A C 1
ATOM 676 O O . LEU A 1 83 ? -10.530 0.951 8.533 1.00 96.62 83 LEU A O 1
ATOM 680 N N . GLU A 1 84 ? -11.737 -0.885 8.085 1.00 97.25 84 GLU A N 1
ATOM 681 C CA . GLU A 1 84 ? -11.638 -1.492 9.413 1.00 97.25 84 GLU A CA 1
ATOM 682 C C . GLU A 1 84 ? -10.638 -2.654 9.423 1.00 97.25 84 GLU A C 1
ATOM 684 O O . GLU A 1 84 ? -10.046 -2.955 10.461 1.00 97.25 84 GLU A O 1
ATOM 689 N N . SER A 1 85 ? -10.410 -3.290 8.270 1.00 97.00 85 SER A N 1
ATOM 690 C CA . SER A 1 85 ? -9.409 -4.341 8.113 1.00 97.00 85 SER A CA 1
ATOM 691 C C . SER A 1 85 ? -8.664 -4.245 6.782 1.00 97.00 85 SER A C 1
ATOM 693 O O . SER A 1 85 ? -9.251 -3.932 5.744 1.00 97.00 85 SER A O 1
ATOM 695 N N . ALA A 1 86 ? -7.362 -4.526 6.817 1.00 95.25 86 ALA A N 1
ATOM 696 C CA . ALA A 1 86 ? -6.502 -4.554 5.647 1.00 95.25 86 ALA A CA 1
ATOM 697 C C . ALA A 1 86 ? -5.523 -5.731 5.724 1.00 95.25 86 ALA A C 1
ATOM 699 O O . ALA A 1 86 ? -4.919 -5.987 6.766 1.00 95.25 86 ALA A O 1
ATOM 700 N N . THR A 1 87 ? -5.357 -6.436 4.608 1.00 93.94 87 THR A N 1
ATOM 701 C CA . THR A 1 87 ? -4.292 -7.420 4.402 1.00 93.94 87 THR A CA 1
ATOM 702 C C . THR A 1 87 ? -3.468 -7.017 3.190 1.00 93.94 87 THR A C 1
ATOM 704 O O . THR A 1 87 ? -4.016 -6.899 2.092 1.00 93.94 87 THR A O 1
ATOM 707 N N . PHE A 1 88 ? -2.165 -6.828 3.386 1.00 91.19 88 PHE A N 1
ATOM 708 C CA . PHE A 1 88 ? -1.202 -6.529 2.331 1.00 91.19 88 PHE A CA 1
ATOM 709 C C . PHE A 1 88 ? -0.223 -7.684 2.196 1.00 91.19 88 PHE A C 1
ATOM 711 O O . PHE A 1 88 ? 0.666 -7.851 3.026 1.00 91.19 88 PHE A O 1
ATOM 718 N N . ASN A 1 89 ? -0.393 -8.475 1.143 1.00 88.94 89 ASN A N 1
ATOM 719 C CA . ASN A 1 89 ? 0.582 -9.470 0.731 1.00 88.94 89 ASN A CA 1
ATOM 720 C C . ASN A 1 89 ? 1.390 -8.851 -0.407 1.00 88.94 89 ASN A C 1
ATOM 722 O O . ASN A 1 89 ? 0.864 -8.686 -1.507 1.00 88.94 89 ASN A O 1
ATOM 726 N N . PHE A 1 90 ? 2.629 -8.446 -0.140 1.00 87.50 90 PHE A N 1
ATOM 727 C CA . PHE A 1 90 ? 3.450 -7.806 -1.164 1.00 87.50 90 PHE A CA 1
ATOM 728 C C . PHE A 1 90 ? 3.867 -8.813 -2.231 1.00 87.50 90 PHE A C 1
ATOM 730 O O . PHE A 1 90 ? 4.253 -9.939 -1.916 1.00 87.50 90 PHE A O 1
ATOM 737 N N . PHE A 1 91 ? 3.784 -8.388 -3.490 1.00 86.38 91 PHE A N 1
ATOM 738 C CA . PHE A 1 91 ? 4.391 -9.113 -4.596 1.00 86.38 91 PHE A CA 1
ATOM 739 C C . PHE A 1 91 ? 5.895 -9.205 -4.367 1.00 86.38 91 PHE A C 1
ATOM 741 O O . PHE A 1 91 ? 6.512 -8.236 -3.911 1.00 86.38 91 PHE A O 1
ATOM 748 N N . GLY A 1 92 ? 6.482 -10.335 -4.747 1.00 82.19 92 GLY A N 1
ATOM 749 C CA . GLY A 1 92 ? 7.918 -10.387 -4.881 1.00 82.19 92 GLY A CA 1
ATOM 750 C C . GLY A 1 92 ? 8.420 -11.302 -5.977 1.00 82.19 92 GLY A C 1
ATOM 751 O O . GLY A 1 92 ? 7.680 -12.060 -6.599 1.00 82.19 92 GLY A O 1
ATOM 752 N N . PHE A 1 93 ? 9.701 -11.116 -6.248 1.00 81.25 93 PHE A N 1
ATOM 753 C CA . PHE A 1 93 ? 10.441 -11.662 -7.367 1.00 81.25 93 PHE A CA 1
ATOM 754 C C . PHE A 1 93 ? 11.902 -11.888 -6.969 1.00 81.25 93 PHE A C 1
ATOM 756 O O . PHE A 1 93 ? 12.427 -11.209 -6.081 1.00 81.25 93 PHE A O 1
ATOM 763 N N . GLU A 1 94 ? 12.543 -12.798 -7.694 1.00 81.19 94 GLU A N 1
ATOM 764 C CA . GLU A 1 94 ? 13.989 -12.964 -7.803 1.00 81.19 94 GLU A CA 1
ATOM 765 C C . GLU A 1 94 ? 14.283 -13.134 -9.299 1.00 81.19 94 GLU A C 1
ATOM 767 O O . GLU A 1 94 ? 13.669 -13.988 -9.947 1.00 81.19 94 GLU A O 1
ATOM 772 N N . ASP A 1 95 ? 15.121 -12.275 -9.876 1.00 76.75 95 ASP A N 1
ATOM 773 C CA . ASP A 1 95 ? 15.500 -12.384 -11.288 1.00 76.75 95 ASP A CA 1
ATOM 774 C C . ASP A 1 95 ? 16.765 -13.237 -11.487 1.00 76.75 95 ASP A C 1
ATOM 776 O O . ASP A 1 95 ? 17.357 -13.758 -10.540 1.00 76.75 95 ASP A O 1
ATOM 780 N N . TYR A 1 96 ? 17.177 -13.405 -12.745 1.00 74.62 96 TYR A N 1
ATOM 781 C CA . TYR A 1 96 ? 18.351 -14.208 -13.097 1.00 74.62 96 TYR A CA 1
ATOM 782 C C . TYR A 1 96 ? 19.675 -13.635 -12.573 1.00 74.62 96 TYR A C 1
ATOM 784 O O . TYR A 1 96 ? 20.626 -14.401 -12.404 1.00 74.62 96 TYR A O 1
ATOM 792 N N . ASP A 1 97 ? 19.723 -12.335 -12.279 1.00 74.25 97 ASP A N 1
ATOM 793 C CA . ASP A 1 97 ? 20.883 -11.650 -11.707 1.00 74.25 97 ASP A CA 1
ATOM 794 C C . ASP A 1 97 ? 20.883 -11.698 -10.167 1.00 74.25 97 ASP A C 1
ATOM 796 O O . ASP A 1 97 ? 21.795 -11.180 -9.518 1.00 74.25 97 ASP A O 1
ATOM 800 N N . GLY A 1 98 ? 19.882 -12.351 -9.565 1.00 74.12 98 GLY A N 1
ATOM 801 C CA . GLY A 1 98 ? 19.722 -12.465 -8.118 1.00 74.12 98 GLY A CA 1
ATOM 802 C C . GLY A 1 98 ? 19.177 -11.195 -7.463 1.00 74.12 98 GLY A C 1
ATOM 803 O O . GLY A 1 98 ? 19.213 -11.080 -6.235 1.00 74.12 98 GLY A O 1
ATOM 804 N N . CYS A 1 99 ? 18.663 -10.234 -8.240 1.00 75.38 99 CYS A N 1
ATOM 805 C CA . CYS A 1 99 ? 17.935 -9.099 -7.690 1.00 75.38 99 CYS A CA 1
ATOM 806 C C . CYS A 1 99 ? 16.602 -9.577 -7.117 1.00 75.38 99 CYS A C 1
ATOM 808 O O . CYS A 1 99 ? 15.787 -10.190 -7.807 1.00 75.38 99 CYS A O 1
ATOM 810 N N . ARG A 1 100 ? 16.368 -9.233 -5.852 1.00 78.94 100 ARG A N 1
ATOM 811 C CA . ARG A 1 100 ? 15.178 -9.595 -5.085 1.00 78.94 100 ARG A CA 1
ATOM 812 C C . ARG A 1 100 ? 14.318 -8.377 -4.804 1.00 78.94 100 ARG A C 1
ATOM 814 O O . ARG A 1 100 ? 14.720 -7.227 -4.991 1.00 78.94 100 ARG A O 1
ATOM 821 N N . THR A 1 101 ? 13.138 -8.616 -4.251 1.00 78.38 101 THR A N 1
ATOM 822 C CA . THR A 1 101 ? 12.204 -7.529 -3.918 1.00 78.38 101 THR A CA 1
ATOM 823 C C . THR A 1 101 ? 12.793 -6.580 -2.882 1.00 78.38 101 THR A C 1
ATOM 825 O O . THR A 1 101 ? 12.639 -5.369 -3.010 1.00 78.38 101 THR A O 1
ATOM 828 N N . GLY A 1 102 ? 13.515 -7.118 -1.895 1.00 74.00 102 GLY A N 1
ATOM 829 C CA . GLY A 1 102 ? 14.196 -6.326 -0.866 1.00 74.00 102 GLY A CA 1
ATOM 830 C C . GLY A 1 102 ? 15.464 -5.599 -1.335 1.00 74.00 102 GLY A C 1
ATOM 831 O O . GLY A 1 102 ? 15.937 -4.701 -0.639 1.00 74.00 102 GLY A O 1
ATOM 832 N N . THR A 1 103 ? 16.035 -5.943 -2.497 1.00 77.38 103 THR A N 1
ATOM 833 C CA . THR A 1 103 ? 17.225 -5.249 -3.035 1.00 77.38 103 THR A CA 1
ATOM 834 C C . THR A 1 103 ? 16.850 -4.112 -3.985 1.00 77.38 103 THR A C 1
ATOM 836 O O . THR A 1 103 ? 17.628 -3.174 -4.162 1.00 77.38 103 THR A O 1
ATOM 839 N N . ALA A 1 104 ? 15.653 -4.151 -4.573 1.00 84.62 104 ALA A N 1
ATOM 840 C CA . ALA A 1 104 ? 15.189 -3.147 -5.522 1.00 84.62 104 ALA A CA 1
ATOM 841 C C . ALA A 1 104 ? 14.866 -1.805 -4.831 1.00 84.62 104 ALA A C 1
ATOM 843 O O . ALA A 1 104 ? 14.008 -1.723 -3.945 1.00 84.62 104 ALA A O 1
ATOM 844 N N . LEU A 1 105 ? 15.533 -0.717 -5.243 1.00 85.62 105 LEU A N 1
ATOM 845 C CA . LEU A 1 105 ? 15.429 0.579 -4.552 1.00 85.62 105 LEU A CA 1
ATOM 846 C C . LEU A 1 105 ? 14.010 1.158 -4.594 1.00 85.62 105 LEU A C 1
ATOM 848 O O . LEU A 1 105 ? 13.578 1.771 -3.616 1.00 85.62 105 LEU A O 1
ATOM 852 N N . GLY A 1 106 ? 13.272 0.948 -5.685 1.00 88.12 106 GLY A N 1
ATOM 853 C CA . GLY A 1 106 ? 11.874 1.359 -5.799 1.00 88.12 106 GLY A CA 1
ATOM 854 C C . GLY A 1 106 ? 10.966 0.656 -4.787 1.00 88.12 106 GLY A C 1
ATOM 855 O O . GLY A 1 106 ? 10.167 1.327 -4.132 1.00 88.12 106 GLY A O 1
ATOM 856 N N . CYS A 1 107 ? 11.138 -0.656 -4.586 1.00 87.31 107 CYS A N 1
ATOM 857 C CA . CYS A 1 107 ? 10.431 -1.408 -3.540 1.00 87.31 107 CYS A CA 1
ATOM 858 C C . CYS A 1 107 ? 10.771 -0.874 -2.147 1.00 87.31 107 CYS A C 1
ATOM 860 O O . CYS A 1 107 ? 9.888 -0.625 -1.326 1.00 87.31 107 CYS A O 1
ATOM 862 N N . ASN A 1 108 ? 12.058 -0.645 -1.890 1.00 84.81 108 ASN A N 1
ATOM 863 C CA . ASN A 1 108 ? 12.533 -0.165 -0.596 1.00 84.81 108 ASN A CA 1
ATOM 864 C C . ASN A 1 108 ? 11.989 1.228 -0.281 1.00 84.81 108 ASN A C 1
ATOM 866 O O . ASN A 1 108 ? 11.556 1.494 0.841 1.00 84.81 108 ASN A O 1
ATOM 870 N N . ASN A 1 109 ? 11.964 2.116 -1.276 1.00 87.50 109 ASN A N 1
ATOM 871 C CA . ASN A 1 109 ? 11.335 3.422 -1.148 1.00 87.50 109 ASN A CA 1
ATOM 872 C C . ASN A 1 109 ? 9.834 3.299 -0.863 1.00 87.50 109 ASN A C 1
ATOM 874 O O . ASN A 1 109 ? 9.334 4.011 0.008 1.00 87.50 109 ASN A O 1
ATOM 878 N N . PHE A 1 110 ? 9.140 2.386 -1.546 1.00 89.38 110 PHE A N 1
ATOM 879 C CA . PHE A 1 110 ? 7.722 2.142 -1.318 1.00 89.38 110 PHE A CA 1
ATOM 880 C C . PHE A 1 110 ? 7.441 1.739 0.137 1.00 89.38 110 PHE A C 1
ATOM 882 O O . PHE A 1 110 ? 6.686 2.411 0.841 1.00 89.38 110 PHE A O 1
ATOM 889 N N . LEU A 1 111 ? 8.120 0.697 0.621 1.00 86.94 111 LEU A N 1
ATOM 890 C CA . LEU A 1 111 ? 7.928 0.156 1.970 1.00 86.94 111 LEU A CA 1
ATOM 891 C C . LEU A 1 111 ? 8.267 1.178 3.066 1.00 86.94 111 LEU A C 1
ATOM 893 O O . LEU A 1 111 ? 7.533 1.298 4.047 1.00 86.94 111 LEU A O 1
ATOM 897 N N . ARG A 1 112 ? 9.338 1.961 2.879 1.00 85.12 112 ARG A N 1
ATOM 898 C CA . ARG A 1 112 ? 9.783 2.989 3.839 1.00 85.12 112 ARG A CA 1
ATOM 899 C C . ARG A 1 112 ? 8.853 4.195 3.952 1.00 85.12 112 ARG A C 1
ATOM 901 O O . ARG A 1 112 ? 8.989 4.943 4.912 1.00 85.12 112 ARG A O 1
ATOM 908 N N . ASN A 1 113 ? 7.953 4.401 2.993 1.00 88.25 113 ASN A N 1
ATOM 909 C CA . ASN A 1 113 ? 7.030 5.540 2.987 1.00 88.25 113 ASN A CA 1
ATOM 910 C C . ASN A 1 113 ? 5.556 5.094 3.015 1.00 88.25 113 ASN A C 1
ATOM 912 O O . ASN A 1 113 ? 4.666 5.862 2.639 1.00 88.25 113 ASN A O 1
ATOM 916 N N . LEU A 1 114 ? 5.271 3.868 3.473 1.00 89.38 114 LEU A N 1
ATOM 917 C CA . LEU A 1 114 ? 3.894 3.411 3.691 1.00 89.38 114 LEU A CA 1
ATOM 918 C C . LEU A 1 114 ? 3.144 4.292 4.700 1.00 89.38 114 LEU A C 1
ATOM 920 O O . LEU A 1 114 ? 1.953 4.541 4.514 1.00 89.38 114 LEU A O 1
ATOM 924 N N . ASP A 1 115 ? 3.821 4.840 5.713 1.00 89.56 115 ASP A N 1
ATOM 925 C CA . ASP A 1 115 ? 3.215 5.815 6.630 1.00 89.56 115 ASP A CA 1
ATOM 926 C C . ASP A 1 115 ? 2.659 7.030 5.879 1.00 89.56 115 ASP A C 1
ATOM 928 O O . ASP A 1 115 ? 1.604 7.558 6.230 1.00 89.56 115 ASP A O 1
ATOM 932 N N . ALA A 1 116 ? 3.378 7.493 4.853 1.00 88.56 116 ALA A N 1
ATOM 933 C CA . ALA A 1 116 ? 3.128 8.763 4.191 1.00 88.56 116 ALA A CA 1
ATOM 934 C C . ALA A 1 116 ? 1.831 8.761 3.387 1.00 88.56 116 ALA A C 1
ATOM 936 O O . ALA A 1 116 ? 1.139 9.780 3.347 1.00 88.56 116 ALA A O 1
ATOM 937 N N . LEU A 1 117 ? 1.508 7.627 2.763 1.00 88.44 117 LEU A N 1
ATOM 938 C CA . LEU A 1 117 ? 0.391 7.507 1.826 1.00 88.44 117 LEU A CA 1
ATOM 939 C C . LEU A 1 117 ? -0.665 6.483 2.248 1.00 88.44 117 LEU A C 1
ATOM 941 O O . LEU A 1 117 ? -1.774 6.537 1.726 1.00 88.44 117 LEU A O 1
ATOM 945 N N . PHE A 1 118 ? -0.360 5.591 3.196 1.00 93.38 118 PHE A N 1
ATOM 946 C CA . PHE A 1 118 ? -1.281 4.555 3.661 1.00 93.38 118 PHE A CA 1
ATOM 947 C C . PHE A 1 118 ? -1.622 4.730 5.145 1.00 93.38 118 PHE A C 1
ATOM 949 O O . PHE A 1 118 ? -2.726 5.173 5.470 1.00 93.38 118 PHE A O 1
ATOM 956 N N . PHE A 1 119 ? -0.704 4.406 6.059 1.00 93.81 119 PHE A N 1
ATOM 957 C CA . PHE A 1 119 ? -1.073 4.171 7.463 1.00 93.81 119 PHE A CA 1
ATOM 958 C C . PHE A 1 119 ? -1.626 5.403 8.185 1.00 93.81 119 PHE A C 1
ATOM 960 O O . PHE A 1 119 ? -2.615 5.276 8.908 1.00 93.81 119 PHE A O 1
ATOM 967 N N . ARG A 1 120 ? -1.095 6.606 7.930 1.00 94.69 120 ARG A N 1
ATOM 968 C CA . ARG A 1 120 ? -1.623 7.834 8.554 1.00 94.69 120 ARG A CA 1
ATOM 969 C C . ARG A 1 120 ? -3.076 8.142 8.186 1.00 94.69 120 ARG A C 1
ATOM 971 O O . ARG A 1 120 ? -3.762 8.853 8.915 1.00 94.69 120 ARG A O 1
ATOM 978 N N . TYR A 1 121 ? -3.537 7.647 7.036 1.00 95.81 121 TYR A N 1
ATOM 979 C CA . TYR A 1 121 ? -4.898 7.869 6.545 1.00 95.81 121 TYR A CA 1
ATOM 980 C C . TYR A 1 121 ? -5.853 6.739 6.930 1.00 95.81 121 TYR A C 1
ATOM 982 O O . TYR A 1 121 ? -7.061 6.928 6.861 1.00 95.81 121 TYR A O 1
ATOM 990 N N . MET A 1 122 ? -5.345 5.594 7.388 1.00 95.94 122 MET A N 1
ATOM 991 C CA . MET A 1 122 ? -6.131 4.441 7.844 1.00 95.94 122 MET A CA 1
ATOM 992 C C . MET A 1 122 ? -6.616 4.610 9.290 1.00 95.94 122 MET A C 1
ATOM 994 O O . MET A 1 122 ? -6.391 3.770 10.162 1.00 95.94 122 MET A O 1
ATOM 998 N N . THR A 1 123 ? -7.281 5.728 9.569 1.00 95.44 123 THR A N 1
ATOM 999 C CA . THR A 1 123 ? -7.663 6.125 10.932 1.00 95.44 123 THR A CA 1
ATOM 1000 C C . THR A 1 123 ? -8.723 5.216 11.564 1.00 95.44 123 THR A C 1
ATOM 1002 O O . THR A 1 123 ? -8.774 5.111 12.788 1.00 95.44 123 THR A O 1
ATOM 1005 N N . GLY A 1 124 ? -9.538 4.538 10.748 1.00 95.50 124 GLY A N 1
ATOM 1006 C CA . GLY A 1 124 ? -10.556 3.570 11.172 1.00 95.50 124 GLY A CA 1
ATOM 1007 C C . GLY A 1 124 ? -10.062 2.130 11.374 1.00 95.50 124 GLY A C 1
ATOM 1008 O O . GLY A 1 124 ? -10.844 1.277 11.803 1.00 95.50 124 GLY A O 1
ATOM 1009 N N . LEU A 1 125 ? -8.795 1.841 11.056 1.00 97.50 125 LEU A N 1
ATOM 1010 C CA . LEU A 1 125 ? -8.304 0.472 10.916 1.00 97.50 125 LEU A CA 1
ATOM 1011 C C . LEU A 1 125 ? -8.120 -0.222 12.269 1.00 97.50 125 LEU A C 1
ATOM 1013 O O . LEU A 1 125 ? -7.410 0.272 13.141 1.00 97.50 125 LEU A O 1
ATOM 1017 N N . LYS A 1 126 ? -8.714 -1.410 12.409 1.00 97.38 126 LYS A N 1
ATOM 1018 C CA . LYS A 1 126 ? -8.648 -2.256 13.611 1.00 97.38 126 LYS A CA 1
ATOM 1019 C C . LYS A 1 126 ? -7.744 -3.468 13.420 1.00 97.38 126 LYS A C 1
ATOM 1021 O O . LYS A 1 126 ? -7.090 -3.896 14.369 1.00 97.38 126 LYS A O 1
ATOM 1026 N N . HIS A 1 127 ? -7.697 -4.027 12.213 1.00 97.50 127 HIS A N 1
ATOM 1027 C CA . HIS A 1 127 ? -6.949 -5.252 11.930 1.00 97.50 127 HIS A CA 1
ATOM 1028 C C . HIS A 1 127 ? -6.049 -5.066 10.713 1.00 97.50 127 HIS A C 1
ATOM 1030 O O . HIS A 1 127 ? -6.545 -4.882 9.600 1.00 97.50 127 HIS A O 1
ATOM 1036 N N . LEU A 1 128 ? -4.739 -5.154 10.923 1.00 95.06 128 LEU A N 1
ATOM 1037 C CA . LEU A 1 128 ? -3.737 -5.069 9.870 1.00 95.06 128 LEU A CA 1
ATOM 1038 C C . LEU A 1 128 ? -2.948 -6.373 9.799 1.00 95.06 128 LEU A C 1
ATOM 1040 O O . LEU A 1 128 ? -2.334 -6.789 10.781 1.00 95.06 128 LEU A O 1
ATOM 1044 N N . ASN A 1 129 ? -2.944 -6.992 8.624 1.00 94.06 129 ASN A N 1
ATOM 1045 C CA . ASN A 1 129 ? -2.043 -8.085 8.294 1.00 94.06 129 ASN A CA 1
ATOM 1046 C C . ASN A 1 129 ? -1.092 -7.637 7.183 1.00 94.06 129 ASN A C 1
ATOM 1048 O O . ASN A 1 129 ? -1.543 -7.170 6.137 1.00 94.06 129 ASN A O 1
ATOM 1052 N N . ILE A 1 130 ? 0.209 -7.780 7.398 1.00 90.19 130 ILE A N 1
ATOM 1053 C CA . ILE A 1 130 ? 1.220 -7.509 6.381 1.00 90.19 130 ILE A CA 1
ATOM 1054 C C . ILE A 1 130 ? 2.085 -8.745 6.228 1.00 90.19 130 ILE A C 1
ATOM 1056 O O . ILE A 1 130 ? 2.668 -9.238 7.194 1.00 90.19 130 ILE A O 1
ATOM 1060 N N . ARG A 1 131 ? 2.208 -9.204 4.990 1.00 87.75 131 ARG A N 1
ATOM 1061 C CA . ARG A 1 131 ? 3.100 -10.282 4.606 1.00 87.75 131 ARG A CA 1
ATOM 1062 C C . ARG A 1 131 ? 4.088 -9.773 3.574 1.00 87.75 131 ARG A C 1
ATOM 1064 O O . ARG A 1 131 ? 3.699 -9.391 2.468 1.00 87.75 131 ARG A O 1
ATOM 1071 N N . ALA A 1 132 ? 5.362 -9.785 3.941 1.00 80.69 132 ALA A N 1
ATOM 1072 C CA . ALA A 1 132 ? 6.432 -9.594 2.978 1.00 80.69 132 ALA A CA 1
ATOM 1073 C C . ALA A 1 132 ? 6.654 -10.878 2.165 1.00 80.69 132 ALA A C 1
ATOM 1075 O O . ALA A 1 132 ? 6.399 -11.991 2.640 1.00 80.69 132 ALA A O 1
ATOM 1076 N N . PHE A 1 133 ? 7.110 -10.716 0.925 1.00 72.38 133 PHE A N 1
ATOM 1077 C CA . PHE A 1 133 ? 7.481 -11.847 0.080 1.00 72.38 133 PHE A CA 1
ATOM 1078 C C . PHE A 1 133 ? 8.771 -12.499 0.592 1.00 72.38 133 PHE A C 1
ATOM 1080 O O . PHE A 1 133 ? 8.754 -13.661 0.996 1.00 72.38 133 PHE A O 1
ATOM 1087 N N . ASP A 1 134 ? 9.842 -11.709 0.674 1.00 69.81 134 ASP A N 1
ATOM 1088 C CA . ASP A 1 134 ? 11.126 -12.104 1.254 1.00 69.81 134 ASP A CA 1
ATOM 1089 C C . ASP A 1 134 ? 11.188 -11.770 2.751 1.00 69.81 134 ASP A C 1
ATOM 1091 O O . ASP A 1 134 ? 10.466 -10.895 3.234 1.00 69.81 134 ASP A O 1
ATOM 1095 N N . LEU A 1 135 ? 12.086 -12.437 3.487 1.00 61.75 135 LEU A N 1
ATOM 1096 C CA . LEU A 1 135 ? 12.448 -12.042 4.852 1.00 61.75 135 LEU A CA 1
ATOM 1097 C C . LEU A 1 135 ? 13.122 -10.666 4.818 1.00 61.75 135 LEU A C 1
ATOM 1099 O O . LEU A 1 135 ? 14.311 -10.547 4.522 1.00 61.75 135 LEU A O 1
ATOM 1103 N N . LEU A 1 136 ? 12.361 -9.621 5.130 1.00 60.28 136 LEU A N 1
ATOM 1104 C CA . LEU A 1 136 ? 12.906 -8.271 5.245 1.00 60.28 136 LEU A CA 1
ATOM 1105 C C . LEU A 1 136 ? 13.731 -8.172 6.536 1.00 60.28 136 LEU A C 1
ATOM 1107 O O . LEU A 1 136 ? 13.229 -8.527 7.602 1.00 60.28 136 LEU A O 1
ATOM 1111 N N . GLY A 1 137 ? 14.980 -7.697 6.432 1.00 51.28 137 GLY A N 1
ATOM 1112 C CA . GLY A 1 137 ? 15.861 -7.419 7.579 1.00 51.28 137 GLY A CA 1
ATOM 1113 C C . GLY A 1 137 ? 16.899 -8.496 7.939 1.00 51.28 137 GLY A C 1
ATOM 1114 O O . GLY A 1 137 ? 17.468 -8.426 9.025 1.00 51.28 137 GLY A O 1
ATOM 1115 N N . LEU A 1 138 ? 17.155 -9.493 7.076 1.00 47.53 138 LEU A N 1
ATOM 1116 C CA . LEU A 1 138 ? 18.092 -10.603 7.359 1.00 47.53 138 LEU A CA 1
ATOM 1117 C C . LEU A 1 138 ? 19.348 -10.655 6.470 1.00 47.53 138 LEU A C 1
ATOM 1119 O O . LEU A 1 138 ? 20.262 -11.419 6.779 1.00 47.53 138 LEU A O 1
ATOM 1123 N N . ASP A 1 139 ? 19.430 -9.856 5.403 1.00 49.31 139 ASP A N 1
ATOM 1124 C CA . ASP A 1 139 ? 20.656 -9.781 4.602 1.00 49.31 139 ASP A CA 1
ATOM 1125 C C . ASP A 1 139 ? 21.655 -8.828 5.264 1.00 49.31 139 ASP A C 1
ATOM 1127 O O . ASP A 1 139 ? 21.410 -7.629 5.365 1.00 49.31 139 ASP A O 1
ATOM 1131 N N . ASN A 1 140 ? 22.800 -9.367 5.697 1.00 47.38 140 ASN A N 1
ATOM 1132 C CA . ASN A 1 140 ? 23.871 -8.628 6.385 1.00 47.38 140 ASN A CA 1
ATOM 1133 C C . ASN A 1 140 ? 24.437 -7.443 5.573 1.00 47.38 140 ASN A C 1
ATOM 1135 O O . ASN A 1 140 ? 25.105 -6.584 6.145 1.00 47.38 140 ASN A O 1
ATOM 1139 N N . ASP A 1 141 ? 24.158 -7.392 4.268 1.00 49.84 141 ASP A N 1
ATOM 1140 C CA . ASP A 1 141 ? 24.626 -6.356 3.344 1.00 49.84 141 ASP A CA 1
ATOM 1141 C C . ASP A 1 141 ? 23.545 -5.322 2.975 1.00 49.84 141 ASP A C 1
ATOM 1143 O O . ASP A 1 141 ? 23.851 -4.316 2.329 1.00 49.84 141 ASP A O 1
ATOM 1147 N N . LEU A 1 142 ? 22.284 -5.525 3.384 1.00 52.66 142 LEU A N 1
ATOM 1148 C CA . LEU A 1 142 ? 21.181 -4.615 3.072 1.00 52.66 142 LEU A CA 1
ATOM 1149 C C . LEU A 1 142 ? 20.627 -3.976 4.346 1.00 52.66 142 LEU A C 1
ATOM 1151 O O . LEU A 1 142 ? 20.394 -4.659 5.342 1.00 52.66 142 LEU A O 1
ATOM 1155 N N . PRO A 1 143 ? 20.395 -2.653 4.342 1.00 53.59 143 PRO A N 1
ATOM 1156 C CA . PRO A 1 143 ? 19.891 -1.970 5.518 1.00 53.59 143 PRO A CA 1
ATOM 1157 C C . PRO A 1 143 ? 18.514 -2.516 5.890 1.00 53.59 143 PRO A C 1
ATOM 1159 O O . PRO A 1 143 ? 17.649 -2.644 5.022 1.00 53.59 143 PRO A O 1
ATOM 1162 N N . ASP A 1 144 ? 18.315 -2.752 7.187 1.00 63.31 144 ASP A N 1
ATOM 1163 C CA . ASP A 1 144 ? 17.013 -3.067 7.770 1.00 63.31 144 ASP A CA 1
ATOM 1164 C C . ASP A 1 144 ? 15.942 -2.128 7.176 1.00 63.31 144 ASP A C 1
ATOM 1166 O O . ASP A 1 144 ? 16.148 -0.909 7.039 1.00 63.31 144 ASP A O 1
ATOM 1170 N N . ILE A 1 145 ? 14.829 -2.702 6.724 1.00 66.50 145 ILE A N 1
ATOM 1171 C CA . ILE A 1 145 ? 13.689 -1.948 6.201 1.00 66.50 145 ILE A CA 1
ATOM 1172 C C . ILE A 1 145 ? 12.660 -1.966 7.321 1.00 66.50 145 ILE A C 1
ATOM 1174 O O . ILE A 1 145 ? 11.807 -2.858 7.346 1.00 66.50 145 ILE A O 1
ATOM 1178 N N . PRO A 1 146 ? 12.740 -1.011 8.267 1.00 68.31 146 PRO A N 1
ATOM 1179 C CA . PRO A 1 146 ? 11.769 -0.961 9.336 1.00 68.31 146 PRO A CA 1
ATOM 1180 C C . PRO A 1 146 ? 10.387 -0.779 8.719 1.00 68.31 146 PRO A C 1
ATOM 1182 O O . PRO A 1 146 ? 10.214 -0.044 7.739 1.00 68.31 146 PRO A O 1
ATOM 1185 N N . LEU A 1 147 ? 9.394 -1.440 9.309 1.00 74.25 147 LEU A N 1
ATOM 1186 C CA . LEU A 1 147 ? 8.010 -1.156 8.983 1.00 74.25 147 LEU A CA 1
ATOM 1187 C C . LEU A 1 147 ? 7.772 0.333 9.248 1.00 74.25 147 LEU A C 1
ATOM 1189 O O . LEU A 1 147 ? 7.950 0.795 10.373 1.00 74.25 147 LEU A O 1
ATOM 1193 N N . ALA A 1 148 ? 7.388 1.083 8.216 1.00 80.75 148 ALA A N 1
ATOM 1194 C CA . ALA A 1 148 ? 7.138 2.515 8.315 1.00 80.75 148 ALA A CA 1
ATOM 1195 C C . ALA A 1 148 ? 5.830 2.775 9.071 1.00 80.75 148 ALA A C 1
ATOM 1197 O O . ALA A 1 148 ? 4.860 3.217 8.478 1.00 80.75 148 ALA A O 1
ATOM 1198 N N . LEU A 1 149 ? 5.778 2.433 10.356 1.00 83.50 149 LEU A N 1
ATOM 1199 C CA . LEU A 1 149 ? 4.624 2.600 11.225 1.00 83.50 149 LEU A CA 1
ATOM 1200 C C . LEU A 1 149 ? 5.029 3.485 12.404 1.00 83.50 149 LEU A C 1
ATOM 1202 O O . LEU A 1 149 ? 5.866 3.105 13.230 1.00 83.50 149 LEU A O 1
ATOM 1206 N N . LYS A 1 150 ? 4.469 4.694 12.451 1.00 86.25 150 LYS A N 1
ATOM 1207 C CA . LYS A 1 150 ? 4.762 5.694 13.483 1.00 86.25 150 LYS A CA 1
ATOM 1208 C C . 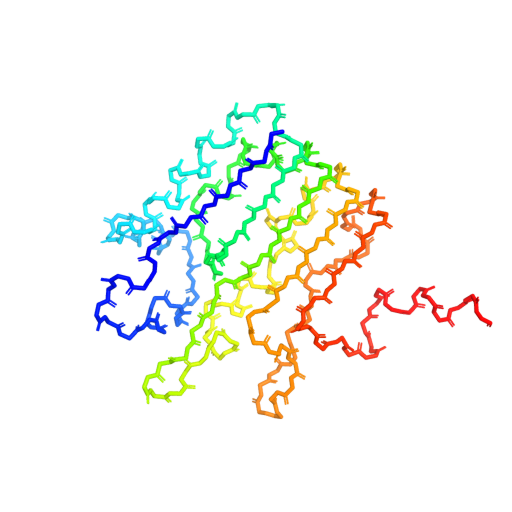LYS A 1 150 ? 3.806 5.561 14.671 1.00 86.25 150 LYS A C 1
ATOM 1210 O O . LYS A 1 150 ? 2.717 5.015 14.517 1.00 86.25 150 LYS A O 1
ATOM 1215 N N . PRO A 1 151 ? 4.176 6.061 15.866 1.00 80.62 151 PRO A N 1
ATOM 1216 C CA . PRO A 1 151 ? 3.327 5.968 17.057 1.00 80.62 151 PRO A CA 1
ATOM 1217 C C . PRO A 1 151 ? 1.922 6.570 16.910 1.00 80.62 151 PRO A C 1
ATOM 1219 O O . PRO A 1 151 ? 1.005 6.136 17.606 1.00 80.62 151 PRO A O 1
ATOM 1222 N N . GLU A 1 152 ? 1.773 7.589 16.065 1.00 87.81 152 GLU A N 1
ATOM 1223 C CA . GLU A 1 152 ? 0.517 8.280 15.762 1.00 87.81 152 GLU A CA 1
ATOM 1224 C C . GLU A 1 152 ? -0.304 7.640 14.629 1.00 87.81 152 GLU A C 1
ATOM 1226 O O . GLU A 1 152 ? -1.465 8.008 14.436 1.00 87.81 152 GLU A O 1
ATOM 1231 N N . ASP A 1 153 ? 0.272 6.688 13.895 1.00 91.25 153 ASP A N 1
ATOM 1232 C CA . ASP A 1 153 ? -0.432 5.973 12.836 1.00 91.25 153 ASP A CA 1
ATOM 1233 C C . ASP A 1 153 ? -1.386 4.924 13.432 1.00 91.25 153 ASP A C 1
ATOM 1235 O O . ASP A 1 153 ? -1.138 4.362 14.498 1.00 91.25 153 ASP A O 1
ATOM 1239 N N . LEU A 1 154 ? -2.469 4.616 12.707 1.00 93.94 154 LEU A N 1
ATOM 1240 C CA . LEU A 1 154 ? -3.428 3.552 13.051 1.00 93.94 154 LEU A CA 1
ATOM 1241 C C . LEU A 1 154 ? -3.962 3.632 14.506 1.00 93.94 154 LEU A C 1
ATOM 1243 O O . LEU A 1 154 ? -3.851 2.670 15.269 1.00 93.94 154 LEU A O 1
ATOM 1247 N N . PRO A 1 155 ? -4.591 4.749 14.919 1.00 94.19 155 PRO A N 1
ATOM 1248 C CA . PRO A 1 155 ? -4.968 4.997 16.316 1.00 94.19 155 PRO A CA 1
ATOM 1249 C C . PRO A 1 155 ? -5.983 4.001 16.902 1.00 94.19 155 PRO A C 1
ATOM 1251 O O . PRO A 1 155 ? -6.124 3.921 18.121 1.00 94.19 155 PRO A O 1
ATOM 1254 N N . LEU A 1 156 ? -6.709 3.265 16.055 1.00 96.06 156 LEU A N 1
ATOM 1255 C CA . LEU A 1 156 ? -7.709 2.272 16.457 1.00 96.06 156 LEU A CA 1
ATOM 1256 C C . LEU A 1 156 ? -7.231 0.823 16.278 1.00 96.06 156 LEU A C 1
ATOM 1258 O O . LEU A 1 156 ? -8.051 -0.093 16.371 1.00 96.06 156 LEU A O 1
ATOM 1262 N N . LEU A 1 157 ? -5.934 0.602 16.030 1.00 96.19 157 LEU A N 1
ATOM 1263 C CA . LEU A 1 157 ? -5.385 -0.725 15.767 1.00 96.19 157 LEU A CA 1
ATOM 1264 C C . LEU A 1 157 ? -5.542 -1.645 16.984 1.00 96.19 157 LEU A C 1
ATOM 1266 O O . LEU A 1 157 ? -5.087 -1.344 18.084 1.00 96.19 157 LEU A O 1
ATOM 1270 N N . GLN A 1 158 ? -6.174 -2.794 16.765 1.00 95.75 158 GLN A N 1
ATOM 1271 C CA . GLN A 1 158 ? -6.416 -3.830 17.772 1.00 95.75 158 GLN A CA 1
ATOM 1272 C C . GLN A 1 158 ? -5.588 -5.086 17.507 1.00 95.75 158 GLN A C 1
ATOM 1274 O O . GLN A 1 158 ? -5.280 -5.833 18.430 1.00 95.75 158 GLN A O 1
ATOM 1279 N N . SER A 1 159 ? -5.255 -5.351 16.242 1.00 94.88 159 SER A N 1
ATOM 1280 C CA . SER A 1 159 ? -4.459 -6.508 15.846 1.00 94.88 159 SER A CA 1
ATOM 1281 C C . SER A 1 159 ? -3.492 -6.134 14.734 1.00 94.88 159 SER A C 1
ATOM 1283 O O . SER A 1 159 ? -3.902 -5.600 13.701 1.00 94.88 159 SER A O 1
ATOM 1285 N N . LEU A 1 160 ? -2.219 -6.453 14.961 1.00 92.44 160 LEU A N 1
ATOM 1286 C CA . LEU A 1 160 ? -1.148 -6.375 13.982 1.00 92.44 160 LEU A CA 1
ATOM 1287 C C . LEU A 1 160 ? -0.577 -7.776 13.781 1.00 92.44 160 LEU A C 1
ATOM 1289 O O . LEU A 1 160 ? -0.070 -8.383 14.724 1.00 92.44 160 LEU A O 1
ATOM 1293 N N . LYS A 1 161 ? -0.646 -8.280 12.553 1.00 91.50 161 LYS A N 1
ATOM 1294 C CA . LYS A 1 161 ? 0.017 -9.517 12.150 1.00 91.50 161 LYS A CA 1
ATOM 1295 C C . LYS A 1 161 ? 1.084 -9.185 11.119 1.00 91.50 161 LYS A C 1
ATOM 1297 O O . LYS A 1 161 ? 0.789 -8.547 10.113 1.00 91.50 161 LYS A O 1
ATOM 1302 N N . LEU A 1 162 ? 2.312 -9.609 11.393 1.00 87.94 162 LEU A N 1
ATOM 1303 C CA . LEU A 1 162 ? 3.447 -9.459 10.492 1.00 87.94 162 LEU A CA 1
ATOM 1304 C C . LEU A 1 162 ? 3.965 -10.850 10.132 1.00 87.94 162 LEU A C 1
ATOM 1306 O O . LEU A 1 162 ? 4.280 -11.649 11.011 1.00 87.94 162 LEU A O 1
ATOM 1310 N N . GLU A 1 163 ? 4.027 -11.142 8.840 1.00 86.44 163 GLU A N 1
ATOM 1311 C CA . GLU A 1 163 ? 4.534 -12.396 8.287 1.00 86.44 163 GLU A CA 1
ATOM 1312 C C . GLU A 1 163 ? 5.757 -12.090 7.413 1.00 86.44 163 GLU A C 1
ATOM 1314 O O . GLU A 1 163 ? 5.724 -11.163 6.604 1.00 86.44 163 GLU A O 1
ATOM 1319 N N . ASN A 1 164 ? 6.839 -12.861 7.574 1.00 76.88 164 ASN A N 1
ATOM 1320 C CA . ASN A 1 164 ? 8.129 -12.647 6.896 1.00 76.88 164 ASN A CA 1
ATOM 1321 C C . ASN A 1 164 ? 8.790 -11.277 7.172 1.00 76.88 164 ASN A C 1
ATOM 1323 O O . ASN A 1 164 ? 9.549 -10.767 6.354 1.00 76.88 164 ASN A O 1
ATOM 1327 N N . TYR A 1 165 ? 8.542 -10.693 8.346 1.00 71.88 165 TYR A N 1
ATOM 1328 C CA . TYR A 1 165 ? 9.242 -9.499 8.827 1.00 71.88 165 TYR A CA 1
ATOM 1329 C C . TYR A 1 165 ? 10.202 -9.858 9.956 1.00 71.88 165 TYR A C 1
ATOM 1331 O O . TYR A 1 165 ? 9.795 -10.487 10.936 1.00 71.88 165 TYR A O 1
ATOM 1339 N N . VAL A 1 166 ? 11.448 -9.397 9.863 1.00 63.69 166 VAL A N 1
ATOM 1340 C CA . VAL A 1 166 ? 12.340 -9.317 11.021 1.00 63.69 166 VAL A CA 1
ATOM 1341 C C . VAL A 1 166 ? 12.113 -7.961 11.673 1.00 63.69 166 VAL A C 1
ATOM 1343 O O . VAL A 1 166 ? 12.302 -6.921 11.054 1.00 63.69 166 VAL A O 1
ATOM 1346 N N . ILE A 1 167 ? 11.663 -7.959 12.926 1.00 59.62 167 ILE A N 1
ATOM 1347 C CA . ILE A 1 167 ? 11.543 -6.725 13.701 1.00 59.62 167 ILE A CA 1
ATOM 1348 C C . ILE A 1 167 ? 12.803 -6.613 14.551 1.00 59.62 167 ILE A C 1
ATOM 1350 O O . ILE A 1 167 ? 13.017 -7.427 15.451 1.00 59.62 167 ILE A O 1
ATO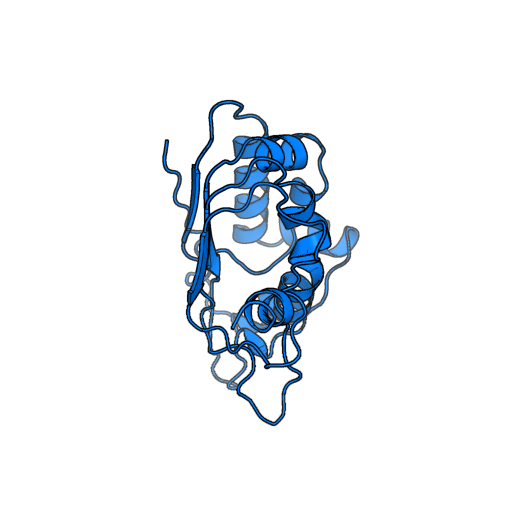M 1354 N N . SER A 1 168 ? 13.643 -5.617 14.276 1.00 54.50 168 SER A N 1
ATOM 1355 C CA . SER A 1 168 ? 14.760 -5.302 15.164 1.00 54.50 168 SER A CA 1
ATOM 1356 C C . SER A 1 168 ? 14.239 -4.878 16.545 1.00 54.50 168 SER A C 1
ATOM 1358 O O . SER A 1 168 ? 13.260 -4.133 16.658 1.00 54.50 168 SER A O 1
ATOM 1360 N N . LEU A 1 169 ? 14.904 -5.335 17.612 1.00 49.34 169 LEU A N 1
ATOM 1361 C CA . LEU A 1 169 ? 14.553 -5.065 19.019 1.00 49.34 169 LEU A CA 1
ATOM 1362 C C . LEU A 1 169 ? 14.505 -3.565 19.367 1.00 49.34 169 LEU A C 1
ATOM 1364 O O . LEU A 1 169 ? 13.947 -3.180 20.394 1.00 49.34 169 LEU A O 1
ATOM 1368 N N . GLU A 1 170 ? 15.064 -2.703 18.519 1.00 52.59 170 GLU A N 1
ATOM 1369 C CA . GLU A 1 170 ? 15.040 -1.253 18.705 1.00 52.59 170 GLU A CA 1
ATOM 1370 C C . GLU A 1 170 ? 13.769 -0.571 18.166 1.00 52.59 170 GLU A C 1
ATOM 1372 O O . GLU A 1 170 ? 13.600 0.636 18.362 1.00 52.59 170 GLU A O 1
ATOM 1377 N N . HIS A 1 171 ? 12.845 -1.310 17.535 1.00 53.75 171 HIS A N 1
ATOM 1378 C CA . HIS A 1 171 ? 11.642 -0.721 16.946 1.00 53.75 171 HIS A CA 1
ATOM 1379 C C . HIS A 1 171 ? 10.709 -0.114 18.025 1.00 53.75 171 HIS A C 1
ATOM 1381 O O . HIS A 1 171 ? 10.322 -0.813 18.969 1.00 53.75 171 HIS A O 1
ATOM 1387 N N . PRO A 1 172 ? 10.262 1.156 17.890 1.00 52.75 172 PRO A N 1
ATOM 1388 C CA . PRO A 1 172 ? 9.489 1.866 18.922 1.00 52.75 172 PRO A CA 1
ATOM 1389 C C . PRO A 1 172 ? 8.196 1.164 19.355 1.00 52.75 172 PRO A C 1
ATOM 1391 O O . PRO A 1 172 ? 7.748 1.321 20.489 1.00 52.75 172 PRO A O 1
ATOM 1394 N N . ILE A 1 173 ? 7.604 0.384 18.450 1.00 54.09 173 ILE A N 1
ATOM 1395 C CA . ILE A 1 173 ? 6.351 -0.345 18.679 1.00 54.09 173 ILE A CA 1
ATOM 1396 C C . ILE A 1 173 ? 6.547 -1.494 19.676 1.00 54.09 173 ILE A C 1
ATOM 1398 O O . ILE A 1 173 ? 5.693 -1.696 20.534 1.00 54.09 173 ILE A O 1
ATOM 1402 N N . LEU A 1 174 ? 7.694 -2.184 19.642 1.00 49.38 174 LEU A N 1
ATOM 1403 C CA . LEU A 1 174 ? 7.986 -3.283 20.569 1.00 49.38 174 LEU A CA 1
ATOM 1404 C C . LEU A 1 174 ? 8.371 -2.792 21.970 1.00 49.38 174 LEU A C 1
ATOM 1406 O O . LEU A 1 174 ? 8.111 -3.485 22.950 1.00 49.38 174 LEU A O 1
ATOM 1410 N N . ARG A 1 175 ? 8.901 -1.565 22.101 1.00 46.22 175 ARG A N 1
ATOM 1411 C CA . ARG A 1 175 ? 9.199 -0.972 23.419 1.00 46.22 175 ARG A CA 1
ATOM 1412 C C . ARG A 1 175 ? 7.958 -0.756 24.289 1.00 46.22 175 ARG A C 1
ATOM 1414 O O . ARG A 1 175 ? 8.102 -0.640 25.502 1.00 46.22 175 ARG A O 1
ATOM 1421 N N . ARG A 1 176 ? 6.749 -0.694 23.712 1.00 41.94 176 ARG A N 1
ATOM 1422 C CA . ARG A 1 176 ? 5.510 -0.567 24.500 1.00 41.94 176 ARG A CA 1
ATOM 1423 C C . ARG A 1 176 ? 5.100 -1.867 25.192 1.00 41.94 176 ARG A C 1
ATOM 1425 O O . ARG A 1 176 ? 4.495 -1.785 26.255 1.00 41.94 176 ARG A O 1
ATOM 1432 N N . GLU A 1 177 ? 5.472 -3.032 24.665 1.00 40.62 177 GLU A N 1
ATOM 1433 C CA . GLU A 1 177 ? 5.169 -4.312 25.323 1.00 40.62 177 GLU A CA 1
ATOM 1434 C C . GLU A 1 177 ? 6.210 -4.700 26.386 1.00 40.62 177 GLU A C 1
ATOM 1436 O O . GLU A 1 177 ? 5.926 -5.507 27.263 1.00 40.62 177 GLU A O 1
ATOM 1441 N N . SER A 1 178 ? 7.392 -4.074 26.389 1.00 35.03 178 SER A N 1
ATOM 1442 C CA . SER A 1 178 ? 8.473 -4.395 27.337 1.00 35.03 178 SER A CA 1
ATOM 1443 C C . SER A 1 178 ? 8.419 -3.633 28.674 1.00 35.03 178 SER A C 1
ATOM 1445 O O . SER A 1 178 ? 9.320 -3.798 29.490 1.00 35.03 178 SER A O 1
ATOM 1447 N N . ILE A 1 179 ? 7.410 -2.778 28.907 1.00 36.84 179 ILE A N 1
ATOM 1448 C CA . ILE A 1 179 ? 7.272 -1.961 30.139 1.00 36.84 179 ILE A CA 1
ATOM 1449 C C . ILE A 1 179 ? 6.087 -2.431 31.018 1.00 36.84 179 ILE A C 1
ATOM 1451 O O . ILE A 1 179 ? 5.808 -1.854 32.065 1.00 36.84 179 ILE A O 1
ATOM 1455 N N . LEU A 1 180 ? 5.407 -3.520 30.643 1.00 35.38 180 LEU A N 1
ATOM 1456 C CA . LEU A 1 180 ? 4.349 -4.154 31.449 1.00 35.38 180 LEU A CA 1
ATOM 1457 C C . LEU A 1 180 ? 4.647 -5.629 31.777 1.00 35.38 180 LEU A C 1
ATOM 1459 O O . LEU A 1 180 ? 3.733 -6.450 31.835 1.00 35.38 180 LEU A O 1
ATOM 1463 N N . GLY A 1 181 ? 5.923 -5.948 32.009 1.00 34.03 181 GLY A N 1
ATOM 1464 C CA . GLY A 1 181 ? 6.375 -7.209 32.607 1.00 34.03 181 GLY A CA 1
ATOM 1465 C C . GLY A 1 181 ? 7.012 -6.974 33.966 1.00 34.03 181 GLY A C 1
ATOM 1466 O O . GLY A 1 181 ? 7.866 -6.063 34.040 1.00 34.03 181 GLY A O 1
#

pLDDT: mean 81.39, std 16.25, range [34.03, 97.5]

Organism: NCBI:txid398673

Sequence (181 aa):
MRLKFDFGLDSVRDEVSVNFGDVEDANVIGAKELQHKWRALMKETWEALAINTSVRELILDELPPKWTSAYYTDPFRQLLGQLESATFNFFGFEDYDGCRTGTALGCNNFLRNLDALFFRYMTGLKHLNIRAFDLLGLDNDLPDIPLALKPEDLPLLQSLKLENYVISLEHPILRRESILG